Protein AF-A0A4Q7ANX4-F1 (afdb_monomer_lite)

Sequence (70 aa):
MNQWQIKIIDLKEKGLTQLQIATAMGCSQNYVSDLENGKCGKRLGYEKGNNLEKLWIEHCVPQENEMVTQ

Radius of gyration: 13.4 Å; chains: 1; bounding box: 42×36×21 Å

Structure (mmCIF, N/CA/C/O backbone):
data_AF-A0A4Q7ANX4-F1
#
_entry.id   AF-A0A4Q7ANX4-F1
#
loop_
_atom_site.group_PDB
_atom_site.id
_atom_site.type_symbol
_atom_site.label_atom_id
_atom_site.label_alt_id
_atom_site.label_comp_id
_atom_site.label_asym_id
_atom_site.label_entity_id
_atom_site.label_seq_id
_atom_site.pdbx_PDB_ins_code
_atom_site.Cartn_x
_atom_site.Cartn_y
_atom_site.Cartn_z
_atom_site.occupancy
_atom_site.B_iso_or_equiv
_atom_site.auth_seq_id
_atom_site.auth_comp_id
_atom_site.auth_asym_id
_atom_site.auth_atom_id
_atom_site.pdbx_PDB_model_num
ATOM 1 N N . MET A 1 1 ? 7.745 4.425 11.084 1.00 80.19 1 MET A N 1
ATOM 2 C CA . MET A 1 1 ? 7.122 4.169 9.769 1.00 80.19 1 MET A CA 1
ATOM 3 C C . MET A 1 1 ? 7.639 5.179 8.766 1.00 80.19 1 MET A C 1
ATOM 5 O O . MET A 1 1 ? 7.940 6.300 9.161 1.00 80.19 1 MET A O 1
ATOM 9 N N . ASN A 1 2 ? 7.791 4.786 7.504 1.00 90.38 2 ASN A N 1
ATOM 10 C CA . ASN A 1 2 ? 8.073 5.716 6.410 1.00 90.38 2 ASN A CA 1
ATOM 11 C C . ASN A 1 2 ? 6.765 6.299 5.833 1.00 90.38 2 ASN A C 1
ATOM 13 O O . ASN A 1 2 ? 5.676 5.838 6.167 1.00 90.38 2 ASN A O 1
ATOM 17 N N . GLN A 1 3 ? 6.876 7.295 4.951 1.00 91.25 3 GLN A N 1
ATOM 18 C CA . GLN A 1 3 ? 5.712 7.945 4.333 1.00 91.25 3 GLN A CA 1
ATOM 19 C C . GLN A 1 3 ? 4.777 6.974 3.589 1.00 91.25 3 GLN A C 1
ATOM 21 O O . GLN A 1 3 ? 3.571 7.178 3.578 1.00 91.25 3 GLN A O 1
ATOM 26 N N . TRP A 1 4 ? 5.306 5.896 3.004 1.00 93.31 4 TRP A N 1
ATOM 27 C CA . TRP A 1 4 ? 4.507 4.912 2.268 1.00 93.31 4 TRP A CA 1
ATOM 28 C C . TRP A 1 4 ? 3.682 4.036 3.207 1.00 93.31 4 TRP A C 1
ATOM 30 O O . TRP A 1 4 ? 2.517 3.774 2.933 1.00 93.31 4 TRP A O 1
ATOM 40 N N . GLN A 1 5 ? 4.272 3.635 4.335 1.00 94.56 5 GLN A N 1
ATOM 41 C CA . GLN A 1 5 ? 3.572 2.907 5.393 1.00 94.56 5 GLN A CA 1
ATOM 42 C C . GLN A 1 5 ? 2.398 3.711 5.939 1.00 94.56 5 GLN A C 1
ATOM 44 O O . GLN A 1 5 ? 1.307 3.167 6.060 1.00 94.56 5 GLN A O 1
ATOM 49 N N . ILE A 1 6 ? 2.621 4.997 6.222 1.00 94.56 6 ILE A N 1
ATOM 50 C CA . ILE A 1 6 ? 1.580 5.892 6.742 1.00 94.56 6 ILE A CA 1
ATOM 51 C C . ILE A 1 6 ? 0.404 5.941 5.761 1.00 94.56 6 ILE A C 1
ATOM 53 O O . ILE A 1 6 ? -0.716 5.632 6.144 1.00 94.56 6 ILE A O 1
ATOM 57 N N . LYS A 1 7 ? 0.667 6.180 4.470 1.00 95.56 7 LYS A N 1
ATOM 58 C CA . LYS A 1 7 ? -0.396 6.233 3.453 1.00 95.56 7 LYS A CA 1
ATOM 59 C C . LYS A 1 7 ? -1.188 4.932 3.335 1.00 95.56 7 LYS A C 1
ATOM 61 O O . LYS A 1 7 ? -2.402 4.977 3.181 1.00 95.56 7 LYS A O 1
ATOM 66 N N . ILE A 1 8 ? -0.525 3.775 3.406 1.00 96.31 8 ILE A N 1
ATOM 67 C CA . ILE A 1 8 ? -1.217 2.476 3.369 1.00 96.31 8 ILE A CA 1
A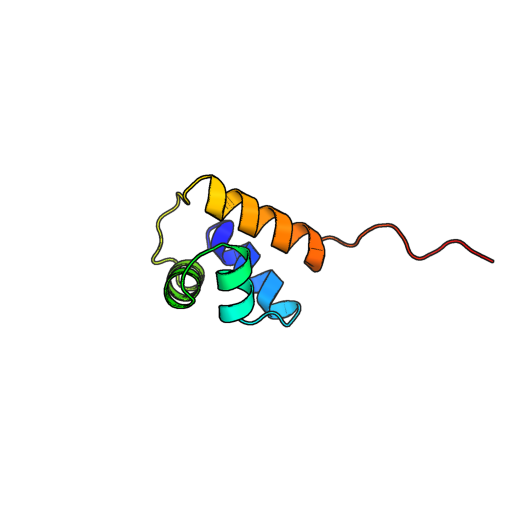TOM 68 C C . ILE A 1 8 ? -2.114 2.296 4.598 1.00 96.31 8 ILE A C 1
ATOM 70 O O . ILE A 1 8 ? -3.239 1.822 4.453 1.00 96.31 8 ILE A O 1
ATOM 74 N N . ILE A 1 9 ? -1.631 2.663 5.787 1.00 96.31 9 ILE A N 1
ATOM 75 C CA . ILE A 1 9 ? -2.408 2.565 7.028 1.00 96.31 9 ILE A CA 1
ATOM 76 C C . ILE A 1 9 ? -3.636 3.474 6.951 1.00 96.31 9 ILE A C 1
ATOM 78 O O . ILE A 1 9 ? -4.744 2.979 7.137 1.00 96.31 9 ILE A O 1
ATOM 82 N N . ASP A 1 10 ? -3.469 4.737 6.557 1.00 97.12 10 ASP A N 1
ATOM 83 C CA . ASP A 1 10 ? -4.584 5.682 6.427 1.00 97.12 10 ASP A CA 1
ATOM 84 C C . ASP A 1 10 ? -5.647 5.177 5.436 1.00 97.12 10 ASP A C 1
ATOM 86 O O . ASP A 1 10 ? -6.845 5.222 5.710 1.00 97.12 10 ASP A O 1
ATOM 90 N N . LEU A 1 11 ? -5.225 4.637 4.286 1.00 97.75 11 LEU A N 1
ATOM 91 C CA . LEU A 1 11 ? -6.139 4.060 3.295 1.00 97.75 11 LEU A CA 1
ATOM 92 C C . LEU A 1 11 ? -6.921 2.866 3.858 1.00 97.75 11 LEU A C 1
ATOM 94 O O . LEU A 1 11 ? -8.114 2.719 3.583 1.00 97.75 11 LEU A O 1
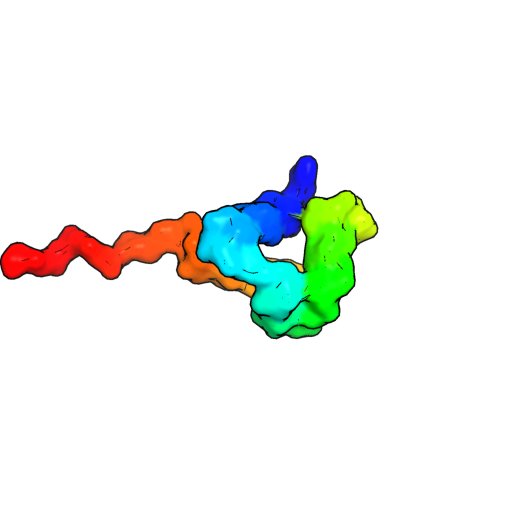ATOM 98 N N . LYS A 1 12 ? -6.277 2.025 4.673 1.00 97.50 12 LYS A N 1
ATOM 99 C CA . LYS A 1 12 ? -6.953 0.918 5.362 1.00 97.50 12 LYS A CA 1
ATOM 100 C C . LYS A 1 12 ? -7.943 1.416 6.409 1.00 97.50 12 LYS A C 1
ATOM 102 O O . LYS A 1 12 ? -9.025 0.847 6.521 1.00 97.50 12 LYS A O 1
ATOM 107 N N . GLU A 1 13 ? -7.621 2.486 7.131 1.00 96.88 13 GLU A N 1
ATOM 108 C CA . GLU A 1 13 ? -8.552 3.141 8.059 1.00 96.88 13 GLU A CA 1
ATOM 109 C C . GLU A 1 13 ? -9.764 3.751 7.332 1.00 96.88 13 GLU A C 1
ATOM 111 O O . GLU A 1 13 ? -10.857 3.803 7.894 1.00 96.88 13 GLU A O 1
ATOM 116 N N . LYS A 1 14 ? -9.615 4.125 6.052 1.00 96.31 14 LYS A N 1
ATOM 117 C CA . LYS A 1 14 ? -10.725 4.499 5.152 1.00 96.31 14 LYS A CA 1
ATOM 118 C C . LYS A 1 14 ? -11.482 3.309 4.548 1.00 96.31 14 LYS A C 1
ATOM 120 O O . LYS A 1 14 ? -12.412 3.513 3.771 1.00 96.31 14 LYS A O 1
ATOM 125 N N . GLY A 1 15 ? -11.124 2.078 4.910 1.00 97.12 15 GLY A N 1
ATOM 126 C CA . GLY A 1 15 ? -11.824 0.858 4.505 1.00 97.12 15 GLY A CA 1
ATOM 127 C C . GLY A 1 15 ? -11.282 0.185 3.244 1.00 97.12 15 GLY A C 1
ATOM 128 O O . GLY A 1 15 ? -11.880 -0.787 2.781 1.00 97.12 15 GLY A O 1
ATOM 129 N N . LEU A 1 16 ? -10.157 0.646 2.686 1.00 98.06 16 LEU A N 1
ATOM 130 C CA . LEU A 1 16 ? -9.536 -0.034 1.552 1.00 98.06 16 LEU A CA 1
ATOM 131 C C . LEU A 1 16 ? -8.786 -1.289 2.008 1.00 98.06 16 LEU A C 1
ATOM 133 O O . LEU A 1 16 ? -8.072 -1.314 3.008 1.00 98.06 16 LEU A O 1
ATOM 137 N N . THR A 1 17 ? -8.893 -2.343 1.210 1.00 98.19 17 THR A N 1
ATOM 138 C CA . THR A 1 17 ? -8.104 -3.567 1.378 1.00 98.19 17 THR A CA 1
ATOM 139 C C . THR A 1 17 ? -6.732 -3.433 0.713 1.00 98.19 17 THR A C 1
ATOM 141 O O . THR A 1 17 ? -6.559 -2.690 -0.255 1.00 98.19 17 THR A O 1
ATOM 144 N N . GLN A 1 18 ? -5.751 -4.231 1.151 1.00 97.88 18 GLN A N 1
ATOM 145 C CA . GLN A 1 18 ? -4.438 -4.295 0.488 1.00 97.88 18 GLN A CA 1
ATOM 146 C C . GLN A 1 18 ? -4.546 -4.644 -1.007 1.00 97.88 18 GLN A C 1
ATOM 148 O O . GLN A 1 18 ? -3.731 -4.180 -1.799 1.00 97.88 18 GLN A O 1
ATOM 153 N N . LEU A 1 19 ? -5.542 -5.449 -1.402 1.00 98.19 19 LEU A N 1
ATOM 154 C CA . LEU A 1 19 ? -5.774 -5.818 -2.800 1.00 98.19 19 LEU A CA 1
ATOM 155 C C . LEU A 1 19 ? -6.244 -4.621 -3.640 1.00 98.19 19 LEU A C 1
ATOM 157 O O . LEU A 1 19 ? -5.764 -4.435 -4.758 1.00 98.19 19 LEU A O 1
ATOM 161 N N . GLN A 1 20 ? -7.142 -3.790 -3.106 1.00 98.38 20 GLN A N 1
ATOM 162 C CA . GLN A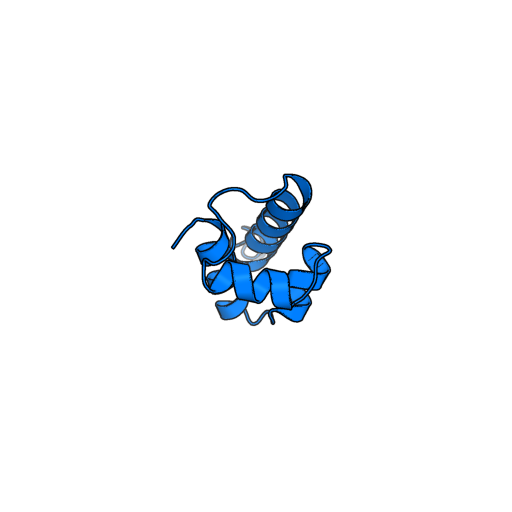 1 20 ? -7.595 -2.568 -3.783 1.00 98.38 20 GLN A CA 1
ATOM 163 C C . GLN A 1 20 ? -6.446 -1.567 -3.943 1.00 98.38 20 GLN A C 1
ATOM 165 O O . GLN A 1 20 ? -6.232 -1.049 -5.037 1.00 98.38 20 GLN A O 1
ATOM 170 N N . ILE A 1 21 ? -5.646 -1.377 -2.889 1.00 98.19 21 ILE A N 1
ATOM 171 C CA . ILE A 1 21 ? -4.450 -0.524 -2.928 1.00 98.19 21 ILE A CA 1
ATOM 172 C C . ILE A 1 21 ? -3.446 -1.056 -3.964 1.00 98.19 21 ILE A C 1
ATOM 174 O O . ILE A 1 21 ? -2.932 -0.293 -4.778 1.00 98.19 21 ILE A O 1
ATOM 178 N N . ALA A 1 22 ? -3.204 -2.369 -3.993 1.00 97.69 22 ALA A N 1
ATOM 179 C CA . ALA A 1 22 ? -2.289 -2.990 -4.950 1.00 97.69 22 ALA A CA 1
ATOM 180 C C . ALA A 1 22 ? -2.756 -2.823 -6.400 1.00 97.69 22 ALA A C 1
ATOM 182 O O . ALA A 1 22 ? -1.954 -2.502 -7.276 1.00 97.69 22 ALA A O 1
ATOM 183 N N . THR A 1 23 ? -4.060 -2.985 -6.633 1.00 98.06 23 THR A N 1
ATOM 184 C CA . THR A 1 23 ? -4.685 -2.789 -7.946 1.00 98.06 23 THR A CA 1
ATOM 185 C C . THR A 1 23 ? -4.483 -1.353 -8.429 1.00 98.06 23 THR A C 1
ATOM 187 O O . THR A 1 23 ? -4.005 -1.150 -9.542 1.00 98.06 23 THR A O 1
ATOM 190 N N . ALA A 1 24 ? -4.744 -0.359 -7.575 1.00 97.44 24 ALA A N 1
ATOM 191 C CA . ALA A 1 24 ? -4.531 1.055 -7.893 1.00 97.44 24 ALA A CA 1
ATOM 192 C C . ALA A 1 24 ? -3.047 1.407 -8.115 1.00 97.44 24 ALA A C 1
ATOM 194 O O . ALA A 1 24 ? -2.705 2.215 -8.976 1.00 97.44 24 ALA A O 1
ATOM 195 N N . MET A 1 25 ? -2.139 0.771 -7.372 1.00 95.69 25 MET A N 1
ATOM 196 C CA . MET A 1 25 ? -0.695 0.944 -7.544 1.00 95.69 25 MET A CA 1
ATOM 197 C C . MET A 1 25 ? -0.115 0.184 -8.749 1.00 95.69 25 MET A C 1
ATOM 199 O O . MET A 1 25 ? 1.056 0.394 -9.074 1.00 95.69 25 MET A O 1
ATOM 203 N N . GLY A 1 26 ? -0.877 -0.708 -9.393 1.00 95.94 26 GLY A N 1
ATOM 204 C CA . GLY A 1 26 ? -0.374 -1.584 -10.455 1.00 95.94 26 GLY A CA 1
ATOM 205 C C . GLY A 1 26 ? 0.677 -2.584 -9.954 1.00 95.94 26 GLY A C 1
ATOM 206 O O . GLY A 1 26 ? 1.715 -2.788 -10.589 1.00 95.94 26 GLY A O 1
ATOM 207 N N . CYS A 1 27 ? 0.471 -3.161 -8.768 1.00 95.31 27 CYS A N 1
ATOM 208 C CA . CYS A 1 27 ? 1.384 -4.121 -8.150 1.00 95.31 27 CYS A CA 1
ATOM 209 C C . CYS A 1 27 ? 0.634 -5.299 -7.504 1.00 95.31 27 CYS A C 1
ATOM 211 O O . CYS A 1 27 ? -0.585 -5.413 -7.601 1.00 95.31 27 CYS A O 1
ATOM 213 N N . SER A 1 28 ? 1.366 -6.221 -6.872 1.00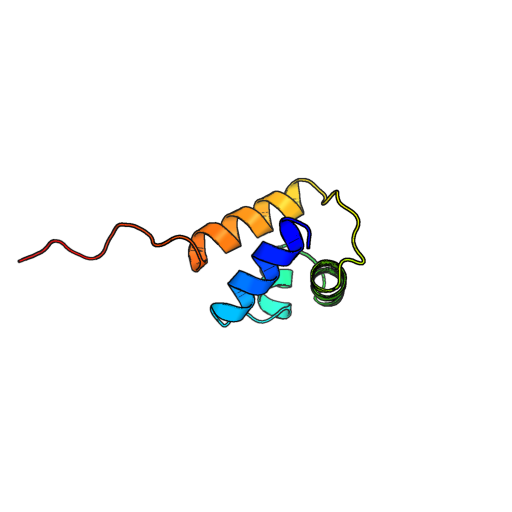 96.38 28 SER A N 1
ATOM 214 C CA . SER A 1 28 ? 0.764 -7.351 -6.159 1.00 96.38 28 SER A CA 1
ATOM 215 C C . SER A 1 28 ? 0.360 -6.970 -4.732 1.00 96.38 28 SER A C 1
ATOM 217 O O . SER A 1 28 ? 0.994 -6.126 -4.099 1.00 96.38 28 SER A O 1
ATOM 219 N N . GLN A 1 29 ? -0.647 -7.648 -4.173 1.00 97.25 29 GLN A N 1
ATOM 220 C CA . GLN A 1 29 ? -1.028 -7.471 -2.764 1.00 97.25 29 GLN A CA 1
ATOM 221 C C . GLN A 1 29 ? 0.156 -7.709 -1.810 1.00 97.25 29 GLN A C 1
ATOM 223 O O . GLN A 1 29 ? 0.323 -6.977 -0.836 1.00 97.25 29 GLN A O 1
ATOM 228 N N . ASN A 1 30 ? 1.018 -8.685 -2.117 1.00 96.62 30 ASN A N 1
ATOM 229 C CA . ASN A 1 30 ? 2.220 -8.965 -1.328 1.00 96.62 30 ASN A CA 1
ATOM 230 C C . ASN A 1 30 ? 3.162 -7.758 -1.272 1.00 96.62 30 ASN A C 1
ATOM 232 O O . ASN A 1 30 ? 3.711 -7.473 -0.215 1.00 96.62 30 ASN A O 1
ATOM 236 N N . TYR A 1 31 ? 3.291 -7.008 -2.370 1.00 94.88 31 TYR A N 1
ATOM 237 C CA . TYR A 1 31 ? 4.089 -5.784 -2.399 1.00 94.88 31 TYR A CA 1
ATOM 238 C C . TYR A 1 31 ? 3.537 -4.718 -1.441 1.00 94.88 31 TYR A C 1
ATOM 240 O O . TYR A 1 31 ? 4.300 -4.072 -0.726 1.00 94.88 31 TYR A O 1
ATOM 248 N N . VAL A 1 32 ? 2.210 -4.566 -1.371 1.00 96.25 32 VAL 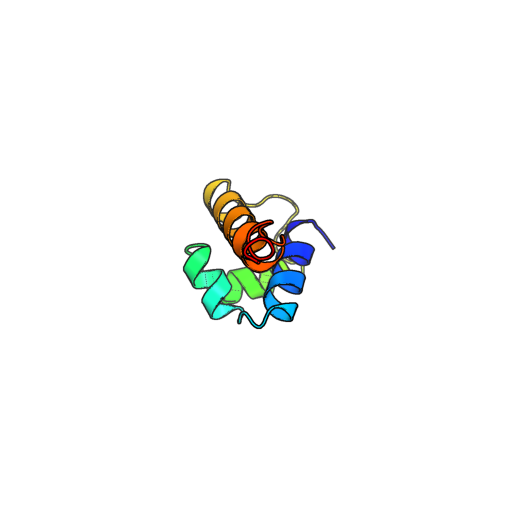A N 1
ATOM 249 C CA . VAL A 1 32 ? 1.552 -3.666 -0.407 1.00 96.25 32 VAL A CA 1
ATOM 250 C C . VAL A 1 32 ? 1.741 -4.156 1.030 1.00 96.25 32 VAL A C 1
ATOM 252 O O . VAL A 1 32 ? 2.035 -3.351 1.908 1.00 96.25 32 VAL A O 1
ATOM 255 N N . SER A 1 33 ? 1.645 -5.464 1.278 1.00 96.06 33 SER A N 1
ATOM 256 C CA . SER A 1 33 ? 1.915 -6.049 2.598 1.00 96.06 33 SER A CA 1
ATOM 257 C C . SER A 1 33 ? 3.364 -5.822 3.044 1.00 96.06 33 SER A C 1
ATOM 259 O O . SER A 1 33 ? 3.618 -5.424 4.182 1.00 96.06 33 SER A O 1
ATOM 261 N N . ASP A 1 34 ? 4.331 -6.006 2.146 1.00 94.31 34 ASP A N 1
ATOM 262 C CA . ASP A 1 34 ? 5.742 -5.748 2.429 1.00 94.31 34 ASP A CA 1
ATOM 263 C C . ASP A 1 34 ? 6.009 -4.260 2.684 1.00 94.31 34 ASP A C 1
ATOM 265 O O . ASP A 1 34 ? 6.785 -3.919 3.581 1.00 94.31 34 ASP A O 1
ATOM 269 N N . LEU A 1 35 ? 5.336 -3.368 1.953 1.00 92.81 35 LEU A N 1
ATOM 270 C CA . LEU A 1 35 ? 5.370 -1.934 2.222 1.00 92.81 35 LEU A CA 1
ATOM 271 C C . LEU A 1 35 ? 4.808 -1.603 3.600 1.00 92.81 35 LEU A C 1
ATOM 273 O O . LEU A 1 35 ? 5.502 -0.941 4.364 1.00 92.81 35 LEU A O 1
ATOM 277 N N . GLU A 1 36 ? 3.609 -2.090 3.930 1.00 93.88 36 GLU A N 1
ATOM 278 C CA . GLU A 1 36 ? 2.943 -1.885 5.223 1.00 93.88 36 GLU A CA 1
ATOM 279 C C . GLU A 1 36 ? 3.851 -2.305 6.389 1.00 93.88 36 GLU A C 1
ATOM 281 O O . GLU A 1 36 ? 4.037 -1.562 7.354 1.00 93.88 36 GLU A O 1
ATOM 286 N N . ASN A 1 37 ? 4.514 -3.454 6.251 1.00 93.19 37 ASN A N 1
ATOM 287 C CA . ASN A 1 37 ? 5.425 -4.006 7.253 1.00 93.19 37 ASN A CA 1
ATOM 288 C C . ASN A 1 37 ? 6.852 -3.421 7.195 1.00 93.19 37 ASN A C 1
ATOM 290 O O . ASN A 1 37 ? 7.726 -3.857 7.942 1.00 93.19 37 ASN A O 1
ATOM 294 N N . GLY A 1 38 ? 7.117 -2.442 6.323 1.00 89.69 38 GLY A N 1
ATOM 295 C CA . GLY A 1 38 ? 8.408 -1.749 6.240 1.00 89.69 38 GLY A CA 1
ATOM 296 C C . GLY A 1 38 ? 9.546 -2.577 5.637 1.00 89.69 38 GLY A C 1
ATOM 297 O O . GLY A 1 38 ? 10.713 -2.230 5.812 1.00 89.69 38 GLY A O 1
ATOM 298 N N . LYS A 1 39 ? 9.226 -3.663 4.928 1.00 88.25 39 LYS A N 1
ATOM 299 C CA . LYS A 1 39 ? 10.195 -4.527 4.236 1.00 88.25 39 LYS A CA 1
ATOM 300 C C . LYS A 1 39 ? 10.657 -3.936 2.908 1.00 88.25 39 LYS A C 1
ATOM 302 O O . LYS A 1 39 ? 11.760 -4.224 2.450 1.00 88.25 39 LYS A O 1
ATOM 307 N N . CYS A 1 40 ? 9.845 -3.078 2.296 1.00 77.06 40 CYS A N 1
ATOM 308 C CA . CYS A 1 40 ? 10.297 -2.253 1.186 1.00 77.06 40 CYS A CA 1
ATOM 309 C C . CYS A 1 40 ? 11.075 -1.055 1.741 1.00 77.06 40 CYS A C 1
ATOM 311 O O . CYS A 1 40 ? 10.591 -0.330 2.612 1.00 77.06 40 CYS A O 1
ATOM 313 N N . GLY A 1 41 ? 12.303 -0.860 1.254 1.00 72.62 41 GLY A N 1
ATOM 314 C CA . GLY A 1 41 ? 13.171 0.232 1.692 1.00 72.62 41 GLY A CA 1
ATOM 315 C C . GLY A 1 41 ? 12.559 1.627 1.491 1.00 72.62 41 GLY A C 1
ATOM 316 O O . GLY A 1 41 ? 11.445 1.806 1.009 1.00 72.62 41 GLY A O 1
ATOM 317 N N . LYS A 1 42 ? 13.321 2.675 1.818 1.00 73.75 42 LYS A N 1
ATOM 318 C CA . LYS A 1 42 ? 12.820 4.067 1.799 1.00 73.75 42 LYS A CA 1
ATOM 319 C C . LYS A 1 42 ? 12.420 4.591 0.407 1.00 73.75 42 LYS A C 1
ATOM 321 O O . LYS A 1 42 ? 11.800 5.649 0.320 1.00 73.75 42 LYS A O 1
ATOM 326 N N . ARG A 1 43 ? 12.794 3.895 -0.672 1.00 82.19 43 ARG A N 1
ATOM 327 C CA . ARG A 1 43 ? 12.556 4.309 -2.060 1.00 82.19 43 ARG A CA 1
ATOM 328 C C . ARG A 1 43 ? 11.541 3.395 -2.729 1.00 82.19 43 ARG A C 1
ATOM 330 O O . ARG A 1 43 ? 11.734 2.185 -2.787 1.00 82.19 43 ARG A O 1
ATOM 337 N N . LEU A 1 44 ? 10.507 4.021 -3.274 1.00 86.12 44 LEU A N 1
ATOM 338 C CA . LEU A 1 44 ? 9.521 3.402 -4.143 1.00 86.12 44 LEU A CA 1
ATOM 339 C C . LEU A 1 44 ? 9.818 3.820 -5.586 1.00 86.12 44 LEU A C 1
ATOM 341 O O . LEU A 1 44 ? 10.324 4.920 -5.816 1.00 86.12 44 LEU A O 1
ATOM 345 N N . GLY A 1 45 ? 9.522 2.955 -6.557 1.00 91.06 45 GLY A N 1
ATOM 346 C CA . GLY A 1 45 ? 9.572 3.360 -7.963 1.00 91.06 45 GLY A CA 1
ATOM 347 C C . GLY A 1 45 ? 8.607 4.524 -8.207 1.00 91.06 45 GLY A C 1
ATOM 348 O O . GLY A 1 45 ? 7.511 4.517 -7.648 1.00 91.06 45 GLY A O 1
ATOM 349 N N . TYR A 1 46 ? 9.014 5.500 -9.026 1.00 92.56 46 TYR A N 1
ATOM 350 C CA . TYR A 1 46 ? 8.280 6.759 -9.227 1.00 92.56 46 TYR A CA 1
ATOM 351 C C . TYR A 1 46 ? 6.788 6.543 -9.511 1.00 92.56 46 TYR A C 1
ATOM 353 O O . TYR A 1 46 ? 5.945 7.092 -8.810 1.00 92.56 46 TYR A O 1
ATOM 361 N N . GLU A 1 47 ? 6.465 5.680 -10.474 1.00 95.12 47 GLU A N 1
ATOM 362 C CA . GLU A 1 47 ? 5.087 5.386 -10.878 1.00 95.12 47 GLU A CA 1
ATOM 363 C C . GLU A 1 47 ? 4.236 4.849 -9.719 1.00 95.12 47 GLU A C 1
ATOM 365 O O . GLU A 1 47 ? 3.170 5.380 -9.423 1.00 95.12 47 GLU A O 1
ATOM 370 N N . LYS A 1 48 ? 4.743 3.846 -8.997 1.00 94.38 48 LYS A N 1
ATOM 371 C CA . LYS A 1 48 ? 4.036 3.247 -7.858 1.00 94.38 48 LYS A CA 1
ATOM 372 C C . LYS A 1 48 ? 3.873 4.245 -6.707 1.00 94.38 48 LYS A C 1
ATOM 374 O O . LYS A 1 48 ? 2.837 4.245 -6.049 1.00 94.38 48 LYS A O 1
ATOM 379 N N . GLY A 1 49 ? 4.875 5.098 -6.478 1.00 94.62 49 GLY A N 1
ATOM 380 C CA . GLY A 1 49 ? 4.819 6.152 -5.464 1.00 94.62 49 GLY A CA 1
ATOM 381 C C . GLY A 1 49 ? 3.754 7.188 -5.802 1.00 94.62 49 GLY A C 1
ATOM 382 O O . GLY A 1 49 ? 2.922 7.502 -4.962 1.00 94.62 49 GLY A O 1
ATOM 383 N N . ASN A 1 50 ? 3.729 7.640 -7.056 1.00 96.31 50 ASN A N 1
ATOM 384 C CA . ASN A 1 50 ? 2.747 8.590 -7.568 1.00 96.31 50 ASN A CA 1
ATOM 385 C C . ASN A 1 50 ? 1.316 8.028 -7.551 1.00 96.31 50 ASN A C 1
ATOM 387 O O . ASN A 1 50 ? 0.382 8.744 -7.208 1.00 96.31 50 ASN A O 1
ATOM 391 N N . ASN A 1 51 ? 1.127 6.749 -7.878 1.00 97.38 51 ASN A N 1
ATOM 392 C CA . ASN A 1 51 ? -0.197 6.123 -7.826 1.00 97.38 51 ASN A CA 1
ATOM 393 C C . ASN A 1 51 ? -0.704 5.988 -6.381 1.00 97.38 51 ASN A C 1
ATOM 395 O O . ASN A 1 51 ? -1.868 6.276 -6.114 1.00 97.38 51 ASN A O 1
ATOM 399 N N . LEU A 1 52 ? 0.173 5.617 -5.440 1.00 96.75 52 LEU A N 1
ATOM 400 C CA . LEU A 1 52 ? -0.168 5.575 -4.014 1.00 96.75 52 LEU A CA 1
ATOM 401 C C . LEU A 1 52 ? -0.485 6.972 -3.458 1.00 96.75 52 LEU A C 1
ATOM 403 O O . LEU A 1 52 ? -1.425 7.124 -2.687 1.00 96.75 52 LEU A O 1
ATOM 407 N N . GLU A 1 53 ? 0.287 7.986 -3.856 1.00 96.25 53 GLU A N 1
ATOM 408 C CA . GLU A 1 53 ? 0.052 9.393 -3.510 1.00 96.25 53 GLU A CA 1
ATOM 409 C C . GLU A 1 53 ? -1.350 9.843 -3.932 1.00 96.25 53 GLU A C 1
ATOM 411 O O . GLU A 1 53 ? -2.103 10.350 -3.105 1.00 96.25 53 GLU A O 1
ATOM 416 N N . LYS A 1 54 ? -1.714 9.613 -5.200 1.00 96.81 54 LYS A N 1
ATOM 417 C CA . LYS A 1 54 ? -3.021 9.988 -5.752 1.00 96.81 54 LYS A CA 1
ATOM 418 C C . LYS A 1 54 ? -4.167 9.306 -5.020 1.00 96.81 54 LYS A C 1
ATOM 420 O O . LYS A 1 54 ? -5.075 9.989 -4.564 1.00 96.81 54 LYS A O 1
ATOM 425 N N . LEU A 1 55 ? -4.072 7.987 -4.838 1.00 97.44 55 LEU A N 1
ATOM 426 C CA . LEU A 1 55 ? -5.086 7.221 -4.118 1.00 97.44 55 LEU A CA 1
ATOM 427 C C . LEU A 1 55 ? -5.265 7.741 -2.684 1.00 97.44 55 LEU A C 1
ATOM 429 O O . LEU A 1 55 ? -6.385 7.886 -2.203 1.00 97.44 55 LEU A O 1
ATOM 433 N N . TRP A 1 56 ? -4.165 8.049 -1.994 1.00 97.50 56 TRP A N 1
ATOM 434 C CA . TRP A 1 56 ? -4.225 8.616 -0.648 1.00 97.50 56 TRP A CA 1
ATOM 435 C C . TRP A 1 56 ? -4.901 9.990 -0.629 1.00 97.50 56 TRP A C 1
ATOM 437 O O . TRP A 1 56 ? -5.761 10.223 0.214 1.00 97.50 56 TRP A O 1
ATOM 447 N N . ILE A 1 57 ? -4.588 10.877 -1.577 1.00 96.00 57 ILE A N 1
ATOM 448 C CA . ILE A 1 57 ? -5.258 12.182 -1.685 1.00 96.00 57 ILE A CA 1
ATOM 449 C C . ILE A 1 57 ? -6.765 12.003 -1.909 1.00 96.00 57 ILE A C 1
ATOM 451 O O . ILE A 1 57 ? -7.556 12.649 -1.231 1.00 96.00 57 ILE A O 1
ATOM 455 N N . GLU A 1 58 ? -7.169 11.097 -2.799 1.00 95.12 58 GLU A N 1
ATOM 456 C CA . GLU A 1 58 ? -8.578 10.857 -3.138 1.00 95.12 58 GLU A CA 1
ATOM 457 C C . GLU A 1 58 ? -9.428 10.383 -1.946 1.00 95.12 58 GLU A C 1
ATOM 459 O O . GLU A 1 58 ? -10.606 10.725 -1.869 1.00 95.12 58 GLU A O 1
ATOM 464 N N . HIS A 1 59 ?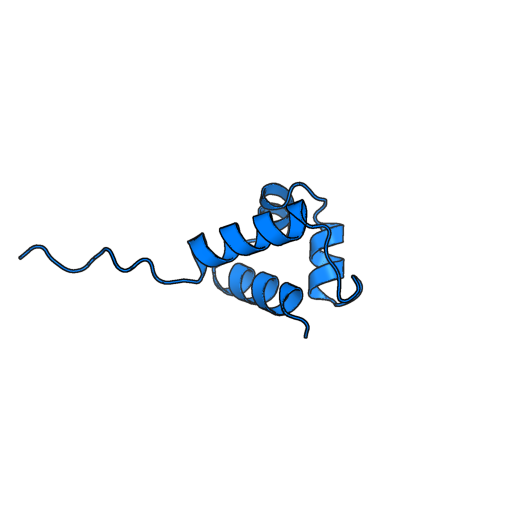 -8.844 9.623 -1.013 1.00 95.25 59 HIS A N 1
ATOM 465 C CA . HIS A 1 59 ? -9.575 8.997 0.098 1.00 95.25 59 HIS A CA 1
ATOM 466 C C . HIS A 1 59 ? -9.335 9.636 1.474 1.00 95.25 59 HIS A C 1
ATOM 468 O O . HIS A 1 59 ? -10.188 9.537 2.363 1.00 95.25 59 HIS A O 1
ATOM 474 N N . CYS A 1 60 ? -8.165 10.235 1.692 1.00 91.81 60 CYS A N 1
ATOM 475 C CA . CYS A 1 60 ? -7.732 10.699 3.010 1.00 91.81 60 CYS A CA 1
ATOM 476 C C . CYS A 1 60 ? -7.729 12.222 3.136 1.00 91.81 60 CYS A C 1
ATOM 478 O O . CYS A 1 60 ? -7.874 12.721 4.254 1.00 91.81 60 CYS A O 1
ATOM 480 N N . VAL A 1 61 ? -7.615 12.959 2.028 1.00 88.12 61 VAL A N 1
ATOM 481 C CA . VAL A 1 61 ? -7.736 14.417 2.047 1.00 88.12 61 VAL A CA 1
ATOM 482 C C . VAL A 1 61 ? -9.212 14.775 1.860 1.00 88.12 61 VAL A C 1
ATOM 484 O O . VAL A 1 61 ? -9.812 14.357 0.869 1.00 88.12 61 VAL A O 1
ATOM 487 N N . PRO A 1 62 ? -9.833 15.518 2.795 1.00 76.25 62 PRO A N 1
ATOM 488 C CA . PRO A 1 62 ? -11.190 16.000 2.595 1.00 76.25 62 PRO A CA 1
ATOM 489 C C . PRO A 1 62 ? -11.211 16.880 1.346 1.00 76.25 62 PRO A C 1
ATOM 491 O O . PRO A 1 62 ? -10.518 17.894 1.278 1.00 76.25 62 PRO A O 1
ATOM 494 N N . GLN A 1 63 ? -11.989 16.476 0.345 1.00 64.06 63 GLN A N 1
ATOM 495 C CA . GLN A 1 63 ? -12.299 17.360 -0.766 1.00 64.06 63 GLN A CA 1
ATOM 496 C C . GLN A 1 63 ? -13.204 18.452 -0.189 1.00 64.06 63 GLN A C 1
ATOM 498 O O . GLN A 1 63 ? -14.312 18.158 0.259 1.00 64.06 63 GLN A O 1
ATOM 503 N N . GLU A 1 64 ? -12.717 19.692 -0.119 1.00 58.78 64 GLU A N 1
ATOM 504 C CA . GLU A 1 64 ? -13.542 20.862 0.194 1.00 58.78 64 GLU A CA 1
ATOM 505 C C . GLU A 1 64 ? -14.591 21.031 -0.911 1.00 58.78 64 GLU A C 1
ATOM 507 O O . GLU A 1 64 ? -14.398 21.807 -1.839 1.00 58.78 64 GLU A O 1
ATOM 512 N N . ASN A 1 65 ? -15.665 20.244 -0.884 1.00 54.75 65 ASN A N 1
ATOM 513 C CA . ASN A 1 65 ? -16.799 20.432 -1.777 1.00 54.75 65 ASN A CA 1
ATOM 514 C C . ASN A 1 65 ? -18.024 19.640 -1.315 1.00 54.75 65 ASN A C 1
ATOM 516 O O . ASN A 1 65 ? -18.507 18.768 -2.026 1.00 54.75 65 ASN A O 1
ATOM 520 N N . GLU A 1 66 ? -18.553 19.954 -0.130 1.00 56.12 66 GLU A N 1
ATOM 521 C CA . GLU A 1 66 ? -19.954 19.619 0.156 1.00 56.12 66 GLU A CA 1
ATOM 522 C C . GLU A 1 66 ? -20.589 20.436 1.290 1.00 56.12 66 GLU A C 1
ATOM 524 O O . GLU A 1 66 ? -21.275 19.872 2.124 1.00 56.12 66 GLU A O 1
ATOM 529 N N . MET A 1 67 ? -20.414 21.765 1.345 1.00 53.09 67 MET A N 1
ATOM 530 C CA . MET A 1 67 ? -21.312 22.622 2.150 1.00 53.09 67 MET A CA 1
ATOM 531 C C . MET A 1 67 ? -21.403 24.063 1.621 1.00 53.09 67 MET A C 1
ATOM 533 O O . MET A 1 67 ? -20.910 24.964 2.282 1.00 53.09 67 MET A O 1
ATOM 537 N N . VAL A 1 68 ? -22.067 24.301 0.480 1.00 51.25 68 VAL A N 1
ATOM 538 C CA . VAL A 1 68 ? -22.940 25.485 0.294 1.00 51.25 68 VAL A CA 1
ATOM 539 C C . VAL A 1 68 ? -23.988 25.177 -0.784 1.00 51.25 68 VAL A C 1
ATOM 541 O O . VAL A 1 68 ? -23.747 25.335 -1.978 1.00 51.25 68 VAL A O 1
ATOM 544 N N . THR A 1 69 ? -25.197 24.801 -0.383 1.00 43.72 69 THR A N 1
ATOM 545 C CA . THR A 1 69 ? -26.401 25.351 -1.021 1.00 43.72 69 THR A CA 1
ATOM 546 C C . THR A 1 69 ? -27.515 25.351 0.014 1.00 43.72 69 THR A C 1
ATOM 548 O O . THR A 1 69 ? -27.800 24.327 0.632 1.00 43.72 69 THR A O 1
ATOM 551 N N . GLN A 1 70 ? -28.000 26.561 0.276 1.00 49.34 70 GLN A N 1
ATOM 552 C CA . GLN A 1 70 ? -29.084 26.905 1.191 1.00 49.34 70 GLN A CA 1
ATOM 553 C C . GLN A 1 70 ? -30.439 26.478 0.629 1.00 49.34 70 GLN A C 1
ATOM 555 O O . GLN A 1 70 ? -30.550 26.395 -0.616 1.00 49.34 70 GLN A O 1
#

pLDDT: mean 88.93, std 13.97, range [43.72, 98.38]

Organism: NCBI:txid202951

Secondary structure (DSSP, 8-state):
--HHHHHHHHHHHTT--HHHHHHHHTS-HHHHHHHHTT-S-S---HHHHHHHHHHHHHHHS--S-S----

Foldseek 3Di:
DAPLLVLLVLVVVLVDDLCNLQVQLVHDSVVSVCSNVCVDDNDDDPSSVVSSVVSSCVRPPDDPPDDDDD

InterPro domains:
  IPR001387 Cro/C1-type, helix-turn-helix domain [PF01381] (12-39)
  IPR001387 Cro/C1-type, helix-turn-helix domain [PS50943] (12-39)
  IPR001387 Cro/C1-type, helix-turn-helix domain [cd00093] (11-39)
  IPR010982 Lambda repressor-like, DNA-binding domain superfamily [G3DSA:1.10.260.40] (11-54)
  IPR010982 Lambda repressor-like, DNA-binding domain superfamily [SSF47413] (11-40)